Protein AF-A0A4Y2KMD0-F1 (afdb_monomer)

Radius of gyration: 25.46 Å; Cα contacts (8 Å, |Δi|>4): 20; chains: 1; bounding box: 56×46×66 Å

Foldseek 3Di:
DDPVVVVVVPQDPVNVVVVCVVVVDDDDPDDPPPPLVVVLVVVDDPDDQDQVNVVSVCVVVVDPQHPVCVVCVCVPPPDVPPQPPVNVVVVVVVVVVVVVVVVVVVVVVVDD

Sequence (112 aa):
MRMVDNTWRNVKETTIKNCLVRAGFFENKTSSETEEVDSIKHSIGEGEINPEQWASIQKVCHTNISFDDFLDVDNELQMCGTMTDKEIVANIQKFLMKKTKNWMNKNTKKLP

Secondary structure (DSSP, 8-state):
--HHHHHHHT--HHHHHHHHHHTT----S----TTHHHHHHHHS-SSPPPHHHHHHHHHHHT----HHHHHTTTTSS-------HHHHHHHHHHHHHHHHHHHHHHHHTT--

pLDDT: mean 79.17, std 14.32, range [46.69, 94.62]

Mean predicted aligned error: 18.16 Å

Solvent-accessible surface area (backbone atoms only — not comparable to full-atom values): 7123 Å² total; per-residue (Å²): 133,57,72,65,61,60,55,54,72,70,58,47,72,68,58,54,52,54,50,41,44,75,73,70,49,74,86,68,96,75,68,97,51,82,65,61,63,59,48,52,65,70,69,58,58,102,65,86,86,49,70,71,58,45,54,55,51,33,66,76,68,72,53,91,74,50,68,66,56,62,73,45,56,67,75,74,48,81,63,80,68,88,70,47,73,67,56,52,51,50,51,52,51,53,50,50,52,54,50,50,52,53,50,51,56,58,52,63,74,67,60,132

Organism: Araneus ventricosus (NCBI:txid182803)

Structure (mmCIF, N/CA/C/O backbone):
data_AF-A0A4Y2KMD0-F1
#
_entry.id   AF-A0A4Y2KMD0-F1
#
loop_
_atom_site.group_PDB
_atom_site.id
_atom_site.type_symbol
_atom_site.label_atom_id
_atom_site.label_alt_id
_atom_site.label_comp_id
_atom_site.label_asym_id
_atom_site.label_entity_id
_atom_site.label_seq_id
_atom_site.pdbx_PDB_ins_code
_atom_site.Cartn_x
_atom_site.Cartn_y
_atom_site.Cartn_z
_atom_site.occupancy
_atom_site.B_iso_or_equiv
_atom_site.auth_seq_id
_atom_site.auth_comp_id
_atom_site.auth_asym_id
_atom_site.auth_atom_id
_atom_site.pdbx_PDB_model_num
ATOM 1 N N . MET A 1 1 ? 7.773 32.705 12.634 1.00 69.19 1 MET A N 1
ATOM 2 C CA . MET A 1 1 ? 8.174 31.320 12.957 1.00 69.19 1 MET A CA 1
ATOM 3 C C . MET A 1 1 ? 6.933 30.590 13.445 1.00 69.19 1 MET A C 1
ATOM 5 O O . MET A 1 1 ? 6.361 31.018 14.442 1.00 69.19 1 MET A O 1
ATOM 9 N N . ARG A 1 2 ? 6.439 29.588 12.718 1.00 86.81 2 ARG A N 1
ATOM 10 C CA . ARG A 1 2 ? 5.282 28.792 13.155 1.00 86.81 2 ARG A CA 1
ATOM 11 C C . ARG A 1 2 ? 5.734 27.811 14.237 1.00 86.81 2 ARG A C 1
ATOM 13 O O . ARG A 1 2 ? 6.891 27.405 14.261 1.00 86.81 2 ARG A O 1
ATOM 20 N N . MET A 1 3 ? 4.823 27.410 15.122 1.00 84.75 3 MET A N 1
ATOM 21 C CA . MET A 1 3 ? 5.110 26.443 16.195 1.00 84.75 3 MET A CA 1
ATOM 22 C C . MET A 1 3 ? 5.743 25.152 15.648 1.00 84.75 3 MET A C 1
ATOM 24 O O . MET A 1 3 ? 6.691 24.635 16.232 1.00 84.75 3 MET A O 1
ATOM 28 N N . VAL A 1 4 ? 5.284 24.701 14.475 1.00 86.50 4 VAL A N 1
ATOM 29 C CA . VAL A 1 4 ? 5.830 23.530 13.778 1.00 86.50 4 VAL A CA 1
ATOM 30 C C . VAL A 1 4 ? 7.311 23.689 13.425 1.00 86.50 4 VAL A C 1
ATOM 32 O O . VAL A 1 4 ? 8.059 22.728 13.552 1.00 86.50 4 VAL A O 1
ATOM 35 N N . ASP A 1 5 ? 7.763 24.898 13.077 1.00 89.38 5 ASP A N 1
ATOM 36 C CA . ASP A 1 5 ? 9.159 25.152 12.710 1.00 89.38 5 ASP A CA 1
ATOM 37 C C . ASP A 1 5 ? 10.079 24.990 13.931 1.00 89.38 5 ASP A C 1
ATOM 39 O O . ASP A 1 5 ? 11.215 24.535 13.809 1.00 89.38 5 ASP A O 1
ATOM 43 N N . ASN A 1 6 ? 9.589 25.349 15.124 1.00 87.00 6 ASN A N 1
ATOM 44 C CA . ASN A 1 6 ? 10.337 25.201 16.371 1.00 87.00 6 ASN A CA 1
ATOM 45 C C . ASN A 1 6 ? 10.367 23.739 16.836 1.00 87.00 6 ASN A C 1
ATOM 47 O O . ASN A 1 6 ? 11.403 23.242 17.269 1.00 87.00 6 ASN A O 1
ATOM 51 N N . THR A 1 7 ? 9.246 23.028 16.697 1.00 85.94 7 THR A N 1
ATOM 52 C CA . THR A 1 7 ? 9.173 21.594 17.001 1.00 85.94 7 THR A CA 1
ATOM 53 C C . THR A 1 7 ? 10.049 20.778 16.051 1.00 85.94 7 THR A C 1
ATOM 55 O O . THR A 1 7 ? 10.767 19.892 16.507 1.00 85.94 7 THR A O 1
ATOM 58 N N . TRP A 1 8 ? 10.059 21.115 14.758 1.00 88.31 8 TRP A N 1
ATOM 59 C CA . TRP A 1 8 ? 10.860 20.426 13.743 1.00 88.31 8 TRP A CA 1
ATOM 60 C C . TRP A 1 8 ? 12.363 20.522 14.015 1.00 88.31 8 TRP A C 1
ATOM 62 O O . TRP A 1 8 ? 13.075 19.531 13.895 1.00 88.31 8 TRP A O 1
ATOM 72 N N . ARG A 1 9 ? 12.846 21.679 14.484 1.00 90.56 9 ARG A N 1
ATOM 73 C CA . ARG A 1 9 ? 14.261 21.870 14.855 1.00 90.56 9 ARG A CA 1
ATOM 74 C C . ARG A 1 9 ? 14.726 20.992 16.016 1.00 90.56 9 ARG A C 1
ATOM 76 O O . ARG A 1 9 ? 15.922 20.755 16.142 1.00 90.56 9 ARG A O 1
ATOM 83 N N . ASN A 1 10 ? 13.803 20.519 16.852 1.00 90.69 10 ASN A N 1
ATOM 84 C CA . ASN A 1 10 ? 14.114 19.641 17.980 1.00 90.69 10 ASN A CA 1
ATOM 85 C C . ASN A 1 10 ? 14.109 18.153 17.600 1.00 90.69 10 ASN A C 1
ATOM 87 O O . ASN A 1 10 ? 14.510 17.312 18.410 1.00 90.69 10 ASN A O 1
ATOM 91 N N . VAL A 1 11 ? 13.658 17.812 16.390 1.00 91.56 11 VAL A N 1
ATOM 92 C CA . VAL A 1 11 ? 13.694 16.439 15.890 1.00 91.56 11 VAL A CA 1
ATOM 93 C C . VAL A 1 11 ? 15.143 16.077 15.575 1.00 91.56 11 VAL A C 1
ATOM 95 O O . VAL A 1 11 ? 15.803 16.719 14.763 1.00 91.56 11 VAL A O 1
ATOM 98 N N . LYS A 1 12 ? 15.649 15.028 16.226 1.00 94.62 12 LYS A N 1
ATOM 99 C CA . LYS A 1 12 ? 16.994 14.502 15.968 1.00 94.62 12 LYS A CA 1
ATOM 100 C C . LYS A 1 12 ? 16.961 13.546 14.781 1.00 94.62 12 LYS A C 1
ATOM 102 O O . LYS A 1 12 ? 15.975 12.837 14.592 1.00 94.62 12 LYS A O 1
ATOM 107 N N . GLU A 1 13 ? 18.071 13.432 14.060 1.00 91.06 13 GLU A N 1
ATOM 108 C CA . GLU A 1 13 ? 18.243 12.450 12.977 1.00 91.06 13 GLU A CA 1
ATOM 109 C C . GLU A 1 13 ? 17.856 11.028 13.421 1.00 91.06 13 GLU A C 1
ATOM 111 O O . GLU A 1 13 ? 17.139 10.320 12.722 1.00 91.06 13 GLU A O 1
ATOM 116 N N . THR A 1 14 ? 18.222 10.642 14.646 1.00 92.38 14 THR A N 1
ATOM 117 C CA . THR A 1 14 ? 17.845 9.351 15.244 1.00 92.38 14 THR A CA 1
ATOM 118 C C . THR A 1 14 ? 16.336 9.172 15.398 1.00 92.38 14 THR A C 1
ATOM 120 O O . THR A 1 14 ? 15.828 8.065 15.263 1.00 92.38 14 THR A O 1
ATOM 123 N N . THR A 1 15 ? 15.597 10.253 15.657 1.00 92.75 15 THR A N 1
ATOM 124 C CA . THR A 1 15 ? 14.130 10.225 15.754 1.00 92.75 15 THR A CA 1
ATOM 125 C C . THR A 1 15 ? 13.509 9.951 14.388 1.00 92.75 15 THR A C 1
ATOM 127 O O . THR A 1 15 ? 12.577 9.155 14.289 1.00 92.75 15 THR A O 1
ATOM 130 N N . ILE A 1 16 ? 14.067 10.551 13.333 1.00 90.88 16 ILE A N 1
ATOM 131 C CA . ILE A 1 16 ? 13.648 10.327 11.944 1.00 90.88 16 ILE A CA 1
ATOM 132 C C . ILE A 1 16 ? 13.965 8.886 11.530 1.00 90.88 16 ILE A C 1
ATOM 134 O O . ILE A 1 16 ? 13.071 8.169 11.086 1.00 90.88 16 ILE A O 1
ATOM 138 N N . LYS A 1 17 ? 15.201 8.428 11.767 1.00 90.31 17 LYS A N 1
ATOM 139 C CA . LYS A 1 17 ? 15.638 7.051 11.485 1.00 90.31 17 LYS A CA 1
ATOM 140 C C . LYS A 1 17 ? 14.752 6.013 12.175 1.00 90.31 17 LYS A C 1
ATOM 142 O O . LYS A 1 17 ? 14.249 5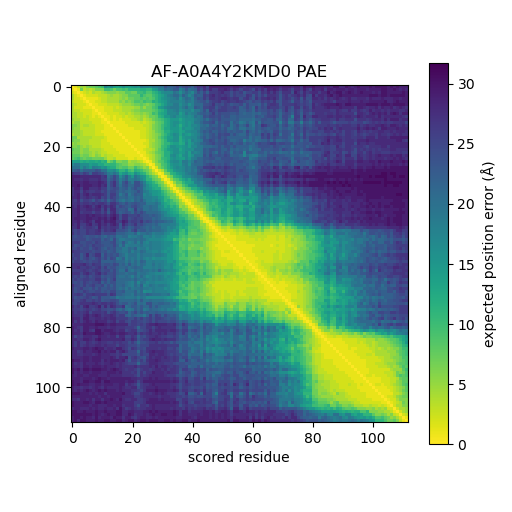.104 11.526 1.00 90.31 17 LYS A O 1
ATOM 147 N N . ASN A 1 18 ? 14.476 6.188 13.467 1.00 90.38 18 ASN A N 1
ATOM 148 C CA . ASN A 1 18 ? 13.603 5.279 14.214 1.00 90.38 18 ASN A CA 1
ATOM 149 C C . ASN A 1 18 ? 12.166 5.260 13.674 1.00 90.38 18 ASN A C 1
ATOM 151 O O . ASN A 1 18 ? 11.508 4.221 13.725 1.00 90.38 18 ASN A O 1
ATOM 155 N N . CYS A 1 19 ? 11.668 6.395 13.175 1.00 90.88 19 CYS A N 1
ATOM 156 C CA . CYS A 1 19 ? 10.354 6.472 12.543 1.00 90.88 19 CYS A CA 1
ATOM 157 C C . CYS A 1 19 ? 10.313 5.641 11.253 1.00 90.88 19 CYS A C 1
ATOM 159 O O . CYS A 1 19 ? 9.422 4.809 11.096 1.00 90.88 19 CYS A O 1
ATOM 161 N N . LEU A 1 20 ? 11.317 5.804 10.385 1.00 89.38 20 LEU A N 1
ATOM 162 C CA . LEU A 1 20 ? 11.445 5.052 9.134 1.00 89.38 20 LEU A CA 1
ATOM 163 C C . LEU A 1 20 ? 11.554 3.542 9.388 1.00 89.38 20 LEU A C 1
ATOM 165 O O . LEU A 1 20 ? 10.808 2.768 8.792 1.00 89.38 20 LEU A O 1
ATOM 169 N N . VAL A 1 21 ? 12.373 3.129 10.358 1.00 90.06 21 VAL A N 1
ATOM 170 C CA . VAL A 1 21 ? 12.500 1.714 10.747 1.00 90.06 21 VAL A CA 1
ATOM 171 C C . VAL A 1 21 ? 11.181 1.146 11.268 1.00 90.06 21 VAL A C 1
ATOM 173 O O . VAL A 1 21 ? 10.784 0.049 10.881 1.00 90.06 21 VAL A O 1
ATOM 176 N N . ARG A 1 22 ? 10.447 1.891 12.108 1.00 86.94 22 ARG A N 1
ATOM 177 C CA . ARG A 1 22 ? 9.117 1.459 12.580 1.00 86.94 22 ARG A CA 1
ATOM 178 C C . ARG A 1 22 ? 8.077 1.385 11.464 1.00 86.94 22 ARG A C 1
ATOM 180 O O . ARG A 1 22 ? 7.130 0.618 11.601 1.00 86.94 22 ARG A O 1
ATOM 187 N N . ALA A 1 23 ? 8.245 2.166 10.402 1.00 87.38 23 ALA A N 1
ATOM 188 C CA . ALA A 1 23 ? 7.412 2.116 9.206 1.00 87.38 23 ALA A CA 1
ATOM 189 C C . ALA A 1 23 ? 7.835 1.008 8.218 1.00 87.38 23 ALA A C 1
ATOM 191 O O . ALA A 1 23 ? 7.196 0.858 7.183 1.00 87.38 23 ALA A O 1
ATOM 192 N N . GLY A 1 24 ? 8.867 0.216 8.540 1.00 83.44 24 GLY A N 1
ATOM 193 C CA . GLY A 1 24 ? 9.321 -0.915 7.725 1.00 83.44 24 GLY A CA 1
ATOM 194 C C . GLY A 1 24 ? 10.446 -0.589 6.741 1.00 83.44 24 GLY A C 1
ATOM 195 O O . GLY A 1 24 ? 10.833 -1.460 5.967 1.00 83.44 24 GLY A O 1
ATOM 196 N N . PHE A 1 25 ? 11.001 0.626 6.774 1.00 83.12 25 PHE A N 1
ATOM 197 C CA . PHE A 1 25 ? 12.161 0.989 5.963 1.00 83.12 25 PHE A CA 1
ATOM 198 C C . PHE A 1 25 ? 13.449 0.582 6.681 1.00 83.12 25 PHE A C 1
ATOM 200 O O . PHE A 1 25 ? 13.754 1.080 7.765 1.00 83.12 25 PHE A O 1
ATOM 207 N N . PHE A 1 26 ? 14.227 -0.305 6.068 1.00 80.62 26 PHE A N 1
ATOM 208 C CA . PHE A 1 26 ? 15.538 -0.705 6.572 1.00 80.62 26 PHE A CA 1
ATOM 209 C C . PHE A 1 26 ? 16.638 -0.019 5.764 1.00 80.62 26 PHE A C 1
ATOM 211 O O . PHE A 1 26 ? 16.534 0.114 4.549 1.00 80.62 26 PHE A O 1
ATOM 218 N N . GLU A 1 27 ? 17.698 0.411 6.447 1.00 67.12 27 GLU A N 1
ATOM 219 C CA . GLU A 1 27 ? 18.907 0.923 5.803 1.00 67.12 27 GLU A CA 1
ATOM 220 C C . GLU A 1 27 ? 19.574 -0.252 5.069 1.00 67.12 27 GLU A C 1
ATOM 222 O O . GLU A 1 27 ? 20.048 -1.207 5.697 1.00 67.12 27 GLU A O 1
ATOM 227 N N . ASN A 1 28 ? 19.549 -0.239 3.735 1.00 65.00 28 ASN A N 1
ATOM 228 C CA . ASN A 1 28 ? 20.281 -1.215 2.942 1.00 65.00 28 ASN A CA 1
ATOM 229 C C . ASN A 1 28 ? 21.781 -0.966 3.161 1.00 65.00 28 ASN A C 1
ATOM 231 O O . ASN A 1 28 ? 22.304 0.110 2.898 1.00 65.00 28 ASN A O 1
ATOM 235 N N . LYS A 1 29 ? 22.522 -1.972 3.640 1.00 60.41 29 LYS A N 1
ATOM 236 C CA . LYS A 1 29 ? 23.984 -1.873 3.846 1.00 60.41 29 LYS A CA 1
ATOM 237 C C . LYS A 1 29 ? 24.784 -1.865 2.534 1.00 60.41 29 LYS A C 1
ATOM 239 O O . LYS A 1 29 ? 25.973 -2.178 2.522 1.00 60.41 29 LYS A O 1
ATOM 244 N N . THR A 1 30 ? 24.136 -1.547 1.424 1.00 50.88 30 THR A N 1
ATOM 245 C CA . THR A 1 30 ? 24.700 -1.583 0.082 1.00 50.88 30 THR A CA 1
ATOM 246 C C . THR A 1 30 ? 24.057 -0.448 -0.696 1.00 50.88 30 THR A C 1
ATOM 248 O O . THR A 1 30 ? 23.039 -0.627 -1.345 1.00 50.88 30 THR A O 1
ATOM 251 N N . SER A 1 31 ? 24.598 0.754 -0.538 1.00 46.69 31 SER A N 1
ATOM 252 C CA . SER A 1 31 ? 24.323 1.858 -1.448 1.00 46.69 31 SER A CA 1
ATOM 253 C C . SER A 1 31 ? 25.479 2.846 -1.352 1.00 46.69 31 SER A C 1
ATOM 255 O O . SER A 1 31 ? 25.476 3.799 -0.578 1.00 46.69 31 SER A O 1
ATOM 257 N N . SER A 1 32 ? 26.507 2.589 -2.154 1.00 48.81 32 SER A N 1
ATOM 258 C CA . SER A 1 32 ? 27.215 3.671 -2.833 1.00 48.81 32 SER A CA 1
ATOM 259 C C . SER A 1 32 ? 26.451 4.016 -4.123 1.00 48.81 32 SER A C 1
ATOM 261 O O . SER A 1 32 ? 27.047 4.088 -5.191 1.00 48.81 32 SER A O 1
ATOM 263 N N . GLU A 1 33 ? 25.125 4.148 -4.049 1.00 48.47 33 GLU A N 1
ATOM 264 C CA . GLU A 1 33 ? 24.239 4.428 -5.186 1.00 48.47 33 GLU A CA 1
ATOM 265 C C . GLU A 1 33 ? 23.521 5.753 -4.941 1.00 48.47 33 GLU A C 1
ATOM 267 O O . GLU A 1 33 ? 22.302 5.837 -4.835 1.00 48.47 33 GLU A O 1
ATOM 272 N N . THR A 1 34 ? 24.289 6.831 -4.846 1.00 47.47 34 THR A N 1
ATOM 273 C CA . THR A 1 34 ? 23.738 8.171 -5.078 1.00 47.47 34 THR A CA 1
ATOM 274 C C . THR A 1 34 ? 23.531 8.460 -6.570 1.00 47.47 34 THR A C 1
ATOM 276 O O . THR A 1 34 ? 22.907 9.458 -6.893 1.00 47.47 34 THR A O 1
ATOM 279 N N . GLU A 1 35 ? 23.997 7.596 -7.484 1.00 49.31 35 GLU A N 1
ATOM 280 C CA . GLU A 1 35 ? 23.862 7.805 -8.938 1.00 49.31 35 GLU A CA 1
ATOM 281 C C . GLU A 1 35 ? 22.707 7.005 -9.584 1.00 49.31 35 GLU A C 1
ATOM 283 O O . GLU A 1 35 ? 22.095 7.474 -10.545 1.00 49.31 35 GLU A O 1
ATOM 288 N N . GLU A 1 36 ? 22.330 5.836 -9.050 1.00 50.81 36 GLU A N 1
ATOM 289 C CA . GLU A 1 36 ? 21.305 4.988 -9.692 1.00 50.81 36 GLU A CA 1
ATOM 290 C C . GLU A 1 36 ? 19.862 5.365 -9.306 1.00 50.81 36 GLU A C 1
ATOM 292 O O . GLU A 1 36 ? 18.961 5.319 -10.146 1.00 50.81 36 GLU A O 1
ATOM 297 N N . VAL A 1 37 ? 19.629 5.841 -8.076 1.00 48.88 37 VAL A N 1
ATOM 298 C CA . VAL A 1 37 ? 18.284 6.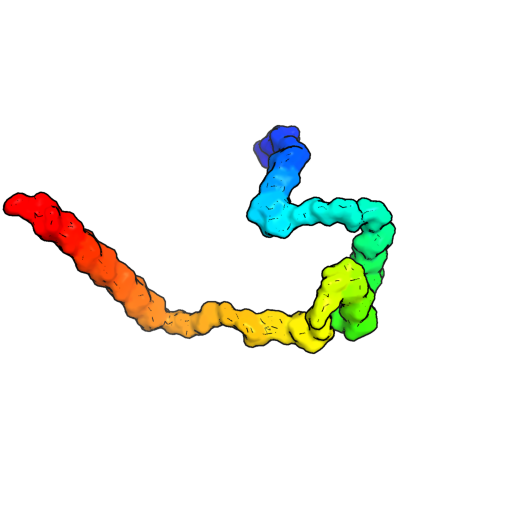243 -7.612 1.00 48.88 37 VAL A CA 1
ATOM 299 C C . VAL A 1 37 ? 17.808 7.540 -8.285 1.00 48.88 37 VAL A C 1
ATOM 301 O O . VAL A 1 37 ? 16.635 7.655 -8.650 1.00 48.88 37 VAL A O 1
ATOM 304 N N . ASP A 1 38 ? 18.710 8.498 -8.516 1.00 50.50 38 ASP A N 1
ATOM 305 C CA . ASP A 1 38 ? 18.391 9.736 -9.246 1.00 50.50 38 ASP A CA 1
ATOM 306 C C . ASP A 1 38 ? 18.162 9.483 -10.749 1.00 50.50 38 ASP A C 1
ATOM 308 O O . ASP A 1 38 ? 17.382 10.194 -11.388 1.00 50.50 38 ASP A O 1
ATOM 312 N N . SER A 1 39 ? 18.749 8.420 -11.311 1.00 54.53 39 SER A N 1
ATOM 313 C CA . SER A 1 39 ? 18.555 8.038 -12.717 1.00 54.53 39 SER A CA 1
ATOM 314 C C . SER A 1 39 ? 17.132 7.538 -13.005 1.00 54.53 39 SER A C 1
ATOM 316 O O . SER A 1 39 ? 16.557 7.879 -14.041 1.00 54.53 39 SER A O 1
ATOM 318 N N . ILE A 1 40 ? 16.509 6.803 -12.074 1.00 56.69 40 ILE A N 1
ATOM 319 C CA . ILE A 1 40 ? 15.106 6.362 -12.210 1.00 56.69 40 ILE A CA 1
ATOM 320 C C . ILE A 1 40 ? 14.163 7.570 -12.244 1.00 56.69 40 ILE A C 1
ATOM 322 O O . ILE A 1 40 ? 13.239 7.628 -13.057 1.00 56.69 40 ILE A O 1
ATOM 326 N N . LYS A 1 41 ? 14.434 8.568 -11.400 1.00 56.16 41 LYS A N 1
ATOM 327 C CA . LYS A 1 41 ? 13.613 9.775 -11.265 1.00 56.16 41 LYS A CA 1
ATOM 328 C C . LYS A 1 41 ? 13.592 10.635 -12.534 1.00 56.16 41 LYS A C 1
ATOM 330 O O . LYS A 1 41 ? 12.618 11.338 -12.772 1.00 56.16 41 LYS A O 1
ATOM 335 N N . HIS A 1 42 ? 14.652 10.569 -13.342 1.00 54.00 42 HIS A N 1
ATOM 336 C CA . HIS A 1 42 ? 14.742 11.253 -14.633 1.00 54.00 42 HIS A CA 1
ATOM 337 C C . HIS A 1 42 ? 14.227 10.421 -15.818 1.00 54.00 42 HIS A C 1
ATOM 339 O O . HIS A 1 42 ? 13.894 10.996 -16.852 1.00 54.00 42 HIS A O 1
ATOM 345 N N . SER A 1 43 ? 14.156 9.092 -15.689 1.00 54.91 43 SER A N 1
ATOM 346 C CA . SER A 1 43 ? 13.716 8.189 -16.766 1.00 54.91 43 SER A CA 1
ATOM 347 C C . SER A 1 43 ? 12.203 7.928 -16.758 1.00 54.91 43 SER A C 1
ATOM 349 O O . SER A 1 43 ? 11.605 7.672 -17.806 1.00 54.91 43 SER A O 1
ATOM 351 N N . ILE A 1 44 ? 11.562 8.047 -15.593 1.00 59.81 44 ILE A N 1
ATOM 352 C CA . ILE A 1 44 ? 10.105 8.011 -15.446 1.00 59.81 44 ILE A CA 1
ATOM 353 C C . ILE A 1 44 ? 9.594 9.447 -15.606 1.00 59.81 44 ILE A C 1
ATOM 355 O O . ILE A 1 44 ? 9.519 10.207 -14.643 1.00 59.81 44 ILE A O 1
ATOM 359 N N . GLY A 1 45 ? 9.313 9.860 -16.843 1.00 55.03 45 GLY A N 1
ATOM 360 C CA . GLY A 1 45 ? 8.608 11.120 -17.096 1.00 55.03 45 GLY A CA 1
ATOM 361 C C . GLY A 1 45 ? 7.229 11.144 -16.419 1.00 55.03 45 GLY A C 1
ATOM 362 O O . GLY A 1 45 ? 6.723 10.111 -15.989 1.00 55.03 45 GLY A O 1
ATOM 363 N N . GLU A 1 46 ? 6.597 12.318 -16.336 1.00 56.53 46 GLU A N 1
ATOM 364 C CA . GLU A 1 46 ? 5.191 12.427 -15.921 1.00 56.53 46 GLU A CA 1
ATOM 365 C C . GLU A 1 46 ? 4.299 11.709 -16.956 1.00 56.53 46 GLU A C 1
ATOM 367 O O . GLU A 1 46 ? 3.930 12.282 -17.980 1.00 56.53 46 GLU A O 1
ATOM 372 N N . GLY A 1 47 ? 4.010 10.424 -16.737 1.00 64.69 47 GLY A N 1
ATOM 373 C CA . GLY A 1 47 ? 3.248 9.580 -17.658 1.00 64.69 47 GLY A CA 1
ATOM 374 C C . GLY A 1 47 ? 3.130 8.130 -17.179 1.00 64.69 47 GLY A C 1
ATOM 375 O O . GLY A 1 47 ? 3.731 7.744 -16.177 1.00 64.69 47 GLY A O 1
ATOM 376 N N . GLU A 1 48 ? 2.329 7.334 -17.889 1.00 73.25 48 GLU A N 1
ATOM 377 C CA . GLU A 1 48 ? 2.188 5.895 -17.638 1.00 73.25 48 GLU A CA 1
ATOM 378 C C . GLU A 1 48 ? 3.526 5.169 -17.855 1.00 73.25 48 GLU A C 1
ATOM 380 O O . GLU A 1 48 ? 4.245 5.439 -18.820 1.00 73.25 48 GLU A O 1
ATOM 385 N N . ILE A 1 49 ? 3.859 4.243 -16.951 1.00 82.62 49 ILE A N 1
ATOM 386 C CA . ILE A 1 49 ? 5.077 3.430 -17.038 1.00 82.62 49 ILE A CA 1
ATOM 387 C C . ILE A 1 49 ? 4.887 2.393 -18.143 1.00 82.62 49 ILE A C 1
ATOM 389 O O . ILE A 1 49 ? 3.947 1.603 -18.098 1.00 82.62 49 ILE A O 1
ATOM 393 N N . ASN A 1 50 ? 5.793 2.371 -19.117 1.00 86.81 50 ASN A N 1
ATOM 394 C CA . ASN A 1 50 ? 5.803 1.354 -20.167 1.00 86.81 50 ASN A CA 1
ATOM 395 C C . ASN A 1 50 ? 6.649 0.113 -19.769 1.00 86.81 50 ASN A C 1
ATOM 397 O O . ASN A 1 50 ? 7.425 0.174 -18.808 1.00 86.81 50 ASN A O 1
ATOM 401 N N . PRO A 1 51 ? 6.564 -1.010 -20.512 1.00 88.25 51 PRO A N 1
ATOM 402 C CA . PRO A 1 51 ? 7.302 -2.235 -20.180 1.00 88.25 51 PRO A CA 1
ATOM 403 C C . PRO A 1 51 ? 8.834 -2.082 -20.121 1.00 88.25 51 PRO A C 1
ATOM 405 O O . PRO A 1 51 ? 9.493 -2.735 -19.312 1.00 88.25 51 PRO A O 1
ATOM 408 N N . GLU A 1 52 ? 9.427 -1.218 -20.951 1.00 87.00 52 GLU A N 1
ATOM 409 C CA . GLU A 1 52 ? 10.883 -0.998 -20.981 1.00 87.00 52 GLU A CA 1
ATOM 410 C C . GLU A 1 52 ? 11.361 -0.232 -19.737 1.00 87.00 52 GLU A C 1
ATOM 412 O O . GLU A 1 52 ? 12.389 -0.562 -19.133 1.00 87.00 52 GLU A O 1
ATOM 417 N N . GLN A 1 53 ? 10.577 0.760 -19.307 1.00 86.56 53 GLN A N 1
ATOM 418 C CA . GLN A 1 53 ? 10.800 1.480 -18.055 1.00 86.56 53 GLN A CA 1
ATOM 419 C C . GLN A 1 53 ? 10.632 0.543 -16.855 1.00 86.56 53 GLN A C 1
ATOM 421 O O . GLN A 1 53 ? 11.463 0.566 -15.944 1.00 86.56 53 GLN A O 1
ATOM 426 N N . TRP A 1 54 ? 9.627 -0.339 -16.878 1.00 89.25 54 TRP A N 1
ATOM 427 C CA . TRP A 1 54 ? 9.443 -1.342 -15.829 1.00 89.25 54 TRP A CA 1
ATOM 428 C C . TRP A 1 54 ? 10.638 -2.287 -15.698 1.00 89.25 54 TRP A C 1
ATOM 430 O O . TRP A 1 54 ? 11.098 -2.527 -14.585 1.00 89.25 54 TRP A O 1
ATOM 440 N N . ALA A 1 55 ? 11.216 -2.760 -16.807 1.00 86.75 55 ALA A N 1
ATOM 441 C CA . ALA A 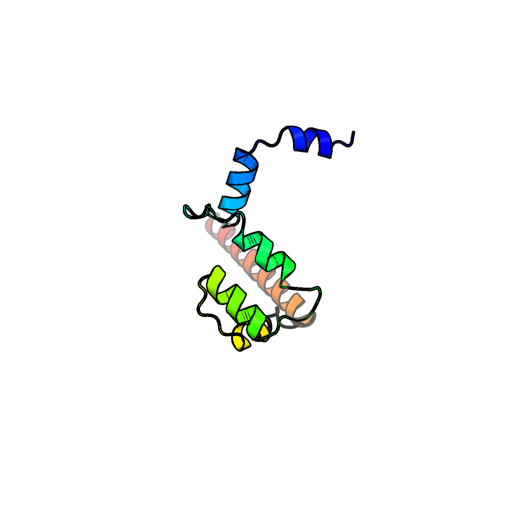1 55 ? 12.401 -3.622 -16.765 1.00 86.75 55 ALA A CA 1
ATOM 442 C C . ALA A 1 55 ? 13.598 -2.951 -16.059 1.00 86.75 55 ALA A C 1
ATOM 444 O O . ALA A 1 55 ? 14.359 -3.608 -15.342 1.00 86.75 55 ALA A O 1
ATOM 445 N N . SER A 1 56 ? 13.740 -1.632 -16.216 1.00 86.25 56 SER A N 1
ATOM 446 C CA . SER A 1 56 ? 14.772 -0.846 -15.528 1.00 86.25 56 SER A CA 1
ATOM 447 C C . SER A 1 56 ? 14.513 -0.772 -14.020 1.00 86.25 56 SER A C 1
ATOM 449 O O . SER A 1 56 ? 15.425 -1.003 -13.225 1.00 86.25 56 SER A O 1
ATOM 451 N N . ILE A 1 57 ? 13.260 -0.535 -13.620 1.00 84.88 57 ILE A N 1
ATOM 452 C CA . ILE A 1 57 ? 12.831 -0.531 -12.212 1.00 84.88 57 ILE A CA 1
ATOM 453 C C . ILE A 1 57 ? 13.031 -1.915 -11.591 1.00 84.88 57 ILE A C 1
ATOM 455 O O . ILE A 1 57 ? 13.583 -2.034 -10.501 1.00 84.88 57 ILE A O 1
ATOM 459 N N . GLN A 1 58 ? 12.645 -2.973 -12.302 1.00 86.38 58 GLN A N 1
ATOM 460 C CA . GLN A 1 58 ? 12.753 -4.347 -11.831 1.00 86.38 58 GLN A CA 1
ATOM 461 C C . GLN A 1 58 ? 14.205 -4.733 -11.527 1.00 86.38 58 GLN A C 1
ATOM 463 O O . GLN A 1 58 ? 14.478 -5.388 -10.517 1.00 86.38 58 GLN A O 1
ATOM 468 N N . LYS A 1 59 ? 15.138 -4.284 -12.376 1.00 84.56 59 LYS A N 1
ATOM 469 C CA . LYS A 1 59 ? 16.575 -4.509 -12.205 1.00 84.56 59 LYS A CA 1
ATOM 470 C C . LYS A 1 59 ? 17.121 -3.835 -10.944 1.00 84.56 59 LYS A C 1
ATOM 472 O O . LYS A 1 59 ? 17.888 -4.471 -10.228 1.00 84.56 59 LYS A O 1
ATOM 477 N N . VAL A 1 60 ? 16.716 -2.593 -10.672 1.00 84.94 60 VAL A N 1
ATOM 478 C CA . VAL A 1 60 ? 17.185 -1.823 -9.503 1.00 84.94 60 VAL A CA 1
ATOM 479 C C . VAL A 1 60 ? 16.511 -2.293 -8.214 1.00 84.94 60 VAL A C 1
ATOM 481 O O . VAL A 1 60 ? 17.149 -2.437 -7.176 1.00 84.94 60 VAL A O 1
ATOM 484 N N . CYS A 1 61 ? 15.213 -2.582 -8.264 1.00 81.12 61 CYS A N 1
ATOM 485 C CA . CYS A 1 61 ? 14.449 -3.019 -7.098 1.00 81.12 61 CYS A CA 1
ATOM 486 C C . CYS A 1 61 ? 14.598 -4.519 -6.793 1.00 81.12 61 CYS A C 1
ATOM 488 O O . CYS A 1 61 ? 14.034 -4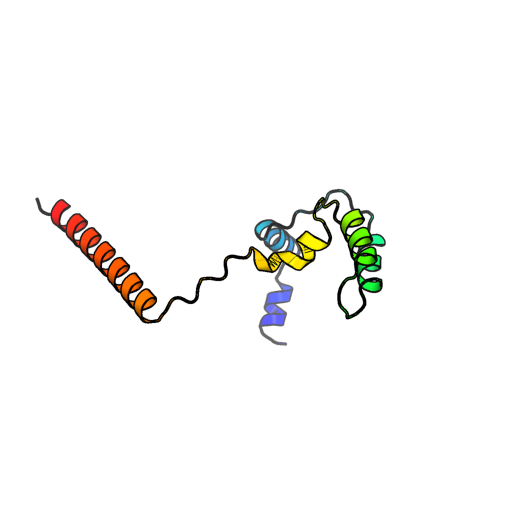.983 -5.804 1.00 81.12 61 CYS A O 1
ATOM 490 N N . HIS A 1 62 ? 15.322 -5.278 -7.627 1.00 84.31 62 HIS A N 1
ATOM 491 C CA . HIS A 1 62 ? 15.515 -6.728 -7.503 1.00 84.31 62 HIS A CA 1
ATOM 492 C C . HIS A 1 62 ? 14.208 -7.503 -7.259 1.00 84.31 62 HIS A C 1
ATOM 494 O O . HIS A 1 62 ? 14.150 -8.411 -6.426 1.00 84.31 62 HIS A O 1
ATOM 500 N N . THR A 1 63 ? 13.145 -7.131 -7.974 1.00 82.25 63 THR A N 1
ATOM 501 C CA . THR A 1 63 ? 11.825 -7.760 -7.839 1.00 82.25 63 THR A CA 1
ATOM 502 C C . THR A 1 63 ? 11.573 -8.793 -8.938 1.00 82.25 63 THR A C 1
ATOM 504 O O . THR A 1 63 ? 12.094 -8.692 -10.047 1.00 82.25 63 THR A O 1
ATOM 507 N N . ASN A 1 64 ? 10.761 -9.803 -8.626 1.00 87.88 64 ASN A N 1
ATOM 508 C CA . ASN A 1 64 ? 10.319 -10.830 -9.576 1.00 87.88 64 ASN A CA 1
ATOM 509 C C . ASN A 1 64 ? 8.890 -10.573 -10.094 1.00 87.88 64 ASN A C 1
ATOM 511 O O . ASN A 1 64 ? 8.306 -11.454 -10.715 1.00 87.88 64 ASN A O 1
ATOM 515 N N . ILE A 1 65 ? 8.328 -9.397 -9.802 1.00 88.88 65 ILE A N 1
ATOM 516 C CA . ILE A 1 65 ? 6.987 -8.972 -10.226 1.00 88.88 65 ILE A CA 1
ATOM 517 C C . ILE A 1 65 ? 7.022 -8.636 -11.721 1.00 88.88 65 ILE A C 1
ATOM 519 O O . ILE A 1 65 ? 7.878 -7.859 -12.160 1.00 88.88 65 ILE A O 1
ATOM 523 N N . SER A 1 66 ? 6.115 -9.226 -12.501 1.00 91.25 66 SER A N 1
ATOM 524 C CA . SER A 1 66 ? 6.003 -8.923 -13.929 1.00 91.25 66 SER A CA 1
ATOM 525 C C . SER A 1 66 ? 5.359 -7.551 -14.164 1.00 91.25 66 SER A C 1
ATOM 527 O O . SER A 1 66 ? 4.787 -6.951 -13.257 1.00 91.25 66 SER A O 1
ATOM 529 N N . PHE A 1 67 ? 5.461 -7.026 -15.387 1.00 90.38 67 PHE A N 1
ATOM 530 C CA . PHE A 1 67 ? 4.799 -5.764 -15.726 1.00 90.38 67 PHE A CA 1
ATOM 531 C C . PHE A 1 67 ? 3.270 -5.871 -15.620 1.00 90.38 67 PHE A C 1
ATOM 533 O O . PHE A 1 67 ? 2.631 -4.947 -15.128 1.00 90.38 67 PHE A O 1
ATOM 540 N N . ASP A 1 68 ? 2.696 -7.010 -16.015 1.00 90.44 68 ASP A N 1
ATOM 541 C CA . ASP A 1 68 ? 1.255 -7.254 -15.910 1.00 90.44 68 ASP A CA 1
ATOM 542 C C . ASP A 1 68 ? 0.808 -7.293 -14.438 1.00 90.44 68 ASP A C 1
ATOM 544 O O . ASP A 1 68 ? -0.149 -6.618 -14.072 1.00 90.44 68 ASP A O 1
ATOM 548 N N . ASP A 1 69 ? 1.571 -7.962 -13.561 1.00 89.00 69 ASP A N 1
ATOM 549 C CA . ASP A 1 69 ? 1.300 -7.972 -12.112 1.00 89.00 69 ASP A CA 1
ATOM 550 C C . ASP A 1 69 ? 1.362 -6.562 -11.496 1.00 89.00 69 ASP A C 1
ATOM 552 O O . ASP A 1 69 ? 0.654 -6.258 -10.536 1.00 89.00 69 ASP A O 1
ATOM 556 N N . PHE A 1 70 ? 2.231 -5.692 -12.025 1.00 87.19 70 PHE A N 1
ATOM 557 C CA . PHE A 1 70 ? 2.321 -4.298 -11.595 1.00 87.19 70 PHE A CA 1
ATOM 558 C C . PHE A 1 70 ? 1.085 -3.489 -12.001 1.00 87.19 70 PHE A C 1
ATOM 560 O O . PHE A 1 70 ? 0.594 -2.698 -11.195 1.00 87.19 70 PHE A O 1
ATOM 567 N N . LEU A 1 71 ? 0.573 -3.691 -13.218 1.00 87.50 71 LEU A N 1
ATOM 568 C CA . LEU A 1 71 ? -0.654 -3.038 -13.680 1.00 87.50 71 LEU A CA 1
ATOM 569 C C . LEU A 1 71 ? -1.892 -3.543 -12.928 1.00 87.50 71 LEU A C 1
ATOM 571 O O . LEU A 1 71 ? -2.783 -2.756 -12.612 1.00 87.50 71 LEU A O 1
ATOM 575 N N . ASP A 1 72 ? -1.921 -4.833 -12.598 1.00 88.75 72 ASP A N 1
ATOM 576 C CA . ASP A 1 72 ? -3.057 -5.494 -11.953 1.00 88.75 72 ASP A CA 1
ATOM 577 C C . ASP A 1 72 ? -3.006 -5.459 -10.415 1.00 88.75 72 ASP A C 1
ATOM 579 O O . ASP A 1 72 ? -3.859 -6.058 -9.754 1.00 88.75 72 ASP A O 1
ATOM 583 N N . VAL A 1 73 ? -2.060 -4.723 -9.820 1.00 83.38 73 VAL A N 1
ATOM 584 C CA . VAL A 1 73 ? -1.867 -4.661 -8.358 1.00 83.38 73 VAL A CA 1
ATOM 585 C C . VAL A 1 73 ? -3.144 -4.276 -7.598 1.00 83.38 73 VAL A C 1
ATOM 587 O O . VAL A 1 73 ? -3.400 -4.775 -6.500 1.00 83.38 73 VAL A O 1
ATOM 590 N N . ASP A 1 74 ? -3.974 -3.425 -8.203 1.00 82.56 74 ASP A N 1
ATOM 591 C CA . ASP A 1 74 ? -5.218 -2.941 -7.609 1.00 82.56 74 ASP A CA 1
ATOM 592 C C . ASP A 1 74 ? -6.414 -3.882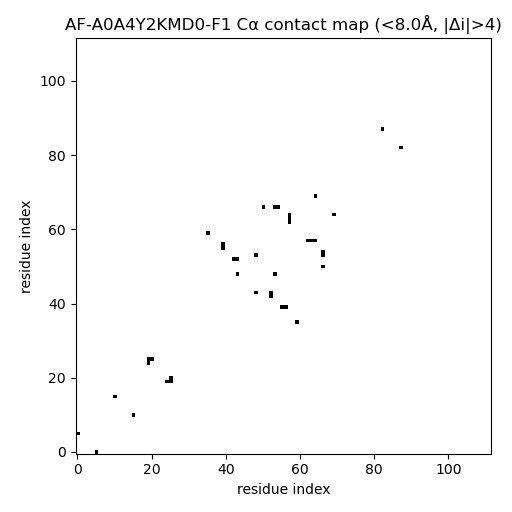 -7.854 1.00 82.56 74 ASP A C 1
ATOM 594 O O . ASP A 1 74 ? -7.418 -3.789 -7.144 1.00 82.56 74 ASP A O 1
ATOM 598 N N . ASN A 1 75 ? -6.320 -4.822 -8.803 1.00 81.25 75 ASN A N 1
ATOM 599 C CA . ASN A 1 75 ? -7.416 -5.739 -9.146 1.00 81.25 75 ASN A CA 1
ATOM 600 C C . ASN A 1 75 ? -7.641 -6.812 -8.074 1.00 81.25 75 ASN A C 1
ATOM 602 O O . ASN A 1 75 ? -8.776 -7.233 -7.838 1.00 81.25 75 ASN A O 1
ATOM 606 N N . GLU A 1 76 ? -6.572 -7.243 -7.404 1.00 72.69 76 GLU A N 1
ATOM 607 C CA . GLU A 1 76 ? -6.650 -8.182 -6.279 1.00 72.69 76 GLU A CA 1
ATOM 608 C C . GLU A 1 76 ? -6.797 -7.485 -4.925 1.00 72.69 76 GLU A C 1
ATOM 610 O O . GLU A 1 76 ? -7.006 -8.144 -3.897 1.00 72.69 76 GLU A O 1
ATOM 615 N N . LEU A 1 77 ? -6.711 -6.151 -4.896 1.00 74.69 77 LEU A N 1
ATOM 616 C CA . LEU A 1 77 ? -6.938 -5.411 -3.672 1.00 74.69 77 LEU A CA 1
ATOM 617 C C . LEU A 1 77 ? -8.389 -5.652 -3.261 1.00 74.69 77 LEU A C 1
ATOM 619 O O . LEU A 1 77 ? -9.330 -5.242 -3.942 1.00 74.69 77 LEU A O 1
ATOM 623 N N . GLN A 1 78 ? -8.586 -6.320 -2.120 1.00 64.25 78 GLN A N 1
ATOM 624 C CA . GLN A 1 78 ? -9.895 -6.351 -1.486 1.00 64.25 78 GLN A CA 1
ATOM 625 C C . GLN A 1 78 ? -10.249 -4.922 -1.089 1.00 64.25 78 GLN A C 1
ATOM 627 O O . GLN A 1 78 ? -9.980 -4.468 0.025 1.00 64.25 78 GLN A O 1
ATOM 632 N N . MET A 1 79 ? -10.882 -4.206 -2.010 1.00 67.50 79 MET A N 1
ATOM 633 C CA . MET A 1 79 ? -11.694 -3.066 -1.659 1.00 67.50 79 MET A CA 1
ATOM 634 C C . MET A 1 79 ? -12.680 -3.578 -0.618 1.00 67.50 79 MET A C 1
ATOM 636 O O . MET A 1 79 ? -13.304 -4.623 -0.821 1.00 67.50 79 MET A O 1
ATOM 640 N N . CYS A 1 80 ? -12.805 -2.878 0.514 1.00 67.06 80 CYS A N 1
ATOM 641 C CA . CYS A 1 80 ? -13.938 -3.093 1.401 1.00 67.06 80 CYS A CA 1
ATOM 642 C C . CYS A 1 80 ? -15.173 -3.105 0.500 1.00 67.06 80 CYS A C 1
ATOM 644 O O . CYS A 1 80 ? -15.493 -2.072 -0.093 1.00 67.06 80 CYS A O 1
ATOM 646 N N . GLY A 1 81 ? -15.795 -4.279 0.329 1.00 67.31 81 GLY A N 1
ATOM 647 C CA . GLY A 1 81 ? -16.991 -4.404 -0.492 1.00 67.31 81 GLY A CA 1
ATOM 648 C C . GLY A 1 81 ? -17.971 -3.318 -0.070 1.00 67.31 81 GLY A C 1
ATOM 649 O O . GLY A 1 81 ? -17.950 -2.892 1.089 1.00 67.31 81 GLY A O 1
ATOM 650 N N . THR A 1 82 ? -18.778 -2.820 -1.004 1.00 69.31 82 THR A N 1
ATOM 651 C CA . THR A 1 82 ? -19.730 -1.743 -0.728 1.00 69.31 82 THR A CA 1
ATOM 652 C C . THR A 1 82 ? -20.722 -2.238 0.320 1.00 69.31 82 THR A C 1
ATOM 654 O O . THR A 1 82 ? -21.725 -2.866 -0.004 1.00 69.31 82 THR A O 1
ATOM 657 N N . MET A 1 83 ? -20.405 -2.033 1.599 1.00 77.00 83 MET A N 1
ATOM 658 C CA . MET A 1 83 ? -21.258 -2.478 2.682 1.00 77.00 83 MET A CA 1
ATOM 659 C C . MET A 1 83 ? -22.470 -1.567 2.642 1.00 77.00 83 MET A C 1
ATOM 661 O O . MET A 1 83 ? -22.355 -0.353 2.819 1.00 77.00 83 MET A O 1
ATOM 665 N N . THR A 1 84 ? -23.624 -2.143 2.341 1.00 84.31 84 THR A N 1
ATOM 666 C CA . THR A 1 84 ? -24.868 -1.386 2.318 1.00 84.31 84 THR A CA 1
ATOM 667 C C . THR A 1 84 ? -25.155 -0.856 3.721 1.00 84.31 84 THR A C 1
ATOM 669 O O . THR A 1 84 ? -24.803 -1.492 4.719 1.00 84.31 84 THR A O 1
ATOM 672 N N . ASP A 1 85 ? -25.859 0.272 3.833 1.00 89.62 85 ASP A N 1
ATOM 673 C CA . ASP A 1 85 ? -26.245 0.839 5.136 1.00 89.62 85 ASP A CA 1
ATOM 674 C C . ASP A 1 85 ? -26.914 -0.201 6.050 1.00 89.62 85 ASP A C 1
ATOM 676 O O . ASP A 1 85 ? -26.707 -0.219 7.264 1.00 89.62 85 ASP A O 1
ATOM 680 N N . LYS A 1 86 ? -27.669 -1.136 5.456 1.00 90.88 86 LYS A N 1
ATOM 681 C CA . LYS A 1 86 ? -28.307 -2.253 6.164 1.00 90.88 86 LYS A CA 1
ATOM 682 C C . LYS A 1 86 ? -27.286 -3.196 6.801 1.00 90.88 86 LYS A C 1
ATOM 684 O O . LYS A 1 86 ? -27.458 -3.588 7.955 1.00 90.88 86 LYS A O 1
ATOM 689 N N . GLU A 1 87 ? -26.231 -3.553 6.079 1.00 88.12 87 GLU A N 1
ATOM 690 C CA . GLU A 1 87 ? -25.157 -4.417 6.576 1.00 88.12 87 GLU A CA 1
ATOM 691 C C . GLU A 1 87 ? -24.312 -3.706 7.637 1.00 88.12 87 GLU A C 1
ATOM 693 O O . GLU A 1 87 ? -23.952 -4.322 8.645 1.00 88.12 87 GLU A O 1
ATOM 698 N N . ILE A 1 88 ? -24.081 -2.396 7.481 1.00 88.88 88 ILE A N 1
ATOM 699 C CA . ILE A 1 88 ? -23.418 -1.563 8.495 1.00 88.88 88 ILE A CA 1
ATOM 700 C C . ILE A 1 88 ? -24.216 -1.584 9.802 1.00 88.88 88 ILE A C 1
ATOM 702 O O . ILE A 1 88 ? -23.670 -1.901 10.866 1.00 88.88 88 ILE A O 1
ATOM 706 N N . VAL A 1 89 ? -25.520 -1.310 9.728 1.00 93.06 89 VAL A N 1
ATOM 707 C CA . VAL A 1 89 ? -26.409 -1.317 10.898 1.00 93.06 89 VAL A CA 1
ATOM 708 C C . VAL A 1 89 ? -26.456 -2.703 11.544 1.00 93.06 89 VAL A C 1
ATOM 710 O O . VAL A 1 89 ? -26.313 -2.812 12.766 1.00 93.06 89 VAL A O 1
ATOM 713 N N . ALA A 1 90 ? -26.587 -3.769 10.751 1.00 91.94 90 ALA A N 1
ATOM 714 C CA . ALA A 1 90 ? -26.610 -5.139 11.259 1.00 91.94 90 ALA A CA 1
ATOM 715 C C . ALA A 1 90 ? -25.304 -5.512 11.984 1.00 91.94 90 ALA A C 1
ATOM 717 O O . ALA A 1 90 ? -25.333 -6.149 13.044 1.00 91.94 90 ALA A O 1
ATOM 718 N N . ASN A 1 91 ? -24.152 -5.081 11.463 1.00 90.12 91 ASN A N 1
ATOM 719 C CA . ASN A 1 91 ? -22.853 -5.352 12.075 1.00 90.12 91 ASN A CA 1
ATOM 720 C C . ASN A 1 91 ? -22.688 -4.612 13.416 1.00 90.12 91 ASN A C 1
ATOM 722 O O . ASN A 1 91 ? -22.279 -5.211 14.417 1.00 90.12 91 ASN A O 1
ATOM 726 N N . ILE A 1 92 ? -23.105 -3.342 13.482 1.00 92.56 92 ILE A N 1
ATOM 727 C CA . ILE A 1 92 ? -23.108 -2.560 14.730 1.00 92.56 92 ILE A CA 1
ATOM 728 C C . ILE A 1 92 ? -24.021 -3.215 15.773 1.00 92.56 92 ILE A C 1
ATOM 730 O O . ILE A 1 92 ? -23.612 -3.404 16.922 1.00 92.56 92 ILE A O 1
ATOM 734 N N . GLN A 1 93 ? -25.230 -3.626 15.386 1.00 94.06 93 GLN A N 1
ATOM 735 C CA . GLN A 1 93 ? -26.160 -4.309 16.291 1.00 94.06 93 GLN A CA 1
ATOM 736 C C . GLN A 1 93 ? -25.571 -5.620 16.825 1.00 94.06 93 GLN A C 1
ATOM 738 O O . GLN A 1 93 ? -25.590 -5.862 18.036 1.00 94.06 93 GLN A O 1
ATOM 743 N N . LYS A 1 94 ? -24.970 -6.436 15.951 1.00 93.19 94 LYS A N 1
ATOM 744 C CA . LYS A 1 94 ? -24.290 -7.683 16.334 1.00 93.19 94 LYS A CA 1
ATOM 745 C C . LYS A 1 94 ? -23.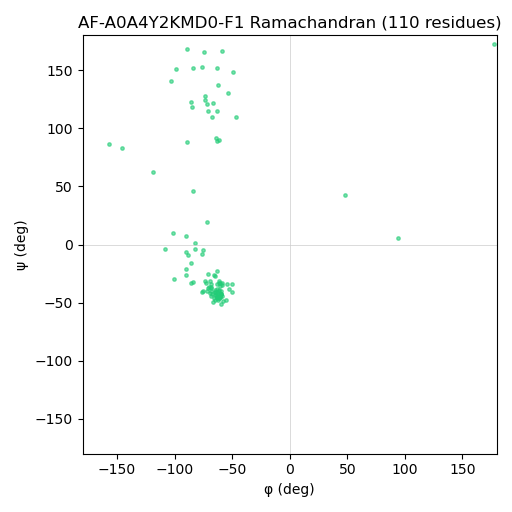147 -7.427 17.320 1.00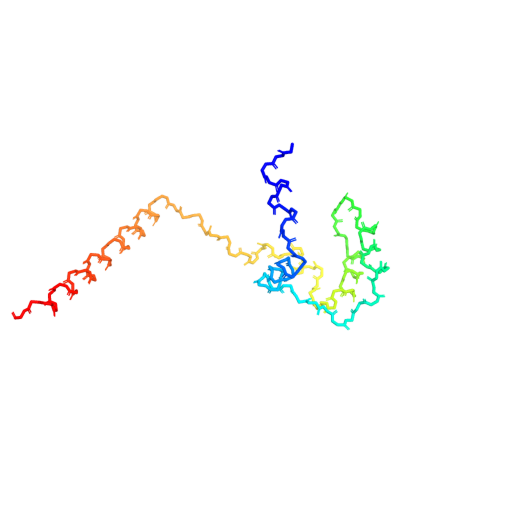 93.19 94 LYS A C 1
ATOM 747 O O . LYS A 1 94 ? -23.009 -8.154 18.311 1.00 93.19 94 LYS A O 1
ATOM 752 N N . PHE A 1 95 ? -22.348 -6.388 17.084 1.00 92.75 95 PHE A N 1
ATOM 753 C CA . PHE A 1 95 ? -21.267 -5.985 17.982 1.00 92.75 95 PHE A CA 1
ATOM 754 C C . PHE A 1 95 ? -21.793 -5.568 19.362 1.00 92.75 95 PHE A C 1
ATOM 756 O O . PHE A 1 95 ? -21.298 -6.055 20.386 1.00 92.75 95 PHE A O 1
ATOM 763 N N . LEU A 1 96 ? -22.830 -4.726 19.402 1.00 92.12 96 LEU A N 1
ATOM 764 C CA . LEU A 1 96 ? -23.456 -4.278 20.647 1.00 92.12 96 LEU A CA 1
ATOM 765 C C . LEU A 1 96 ? -24.053 -5.451 21.429 1.00 92.12 96 LEU A C 1
ATOM 767 O O . LEU A 1 96 ? -23.768 -5.588 22.618 1.00 92.12 96 LEU A O 1
ATOM 771 N N . MET A 1 97 ? -24.781 -6.360 20.773 1.00 92.06 97 MET A N 1
ATOM 772 C CA . MET A 1 97 ? -25.328 -7.558 21.421 1.00 92.06 97 MET A CA 1
ATOM 773 C C . MET A 1 97 ? -24.234 -8.435 22.040 1.00 92.06 97 MET A C 1
ATOM 775 O O . MET A 1 97 ? -24.365 -8.876 23.186 1.00 92.06 97 MET A O 1
ATOM 779 N N . LYS A 1 98 ? -23.125 -8.661 21.322 1.00 91.69 98 LYS A N 1
ATOM 780 C CA . LYS A 1 98 ? -21.980 -9.426 21.843 1.00 91.69 98 LYS A CA 1
ATOM 781 C C . LYS A 1 98 ? -21.360 -8.740 23.060 1.00 91.69 98 LYS A C 1
ATOM 783 O O . LYS A 1 98 ? -21.055 -9.407 24.051 1.00 91.69 98 LYS A O 1
ATOM 788 N N . LYS A 1 99 ? -21.202 -7.414 23.013 1.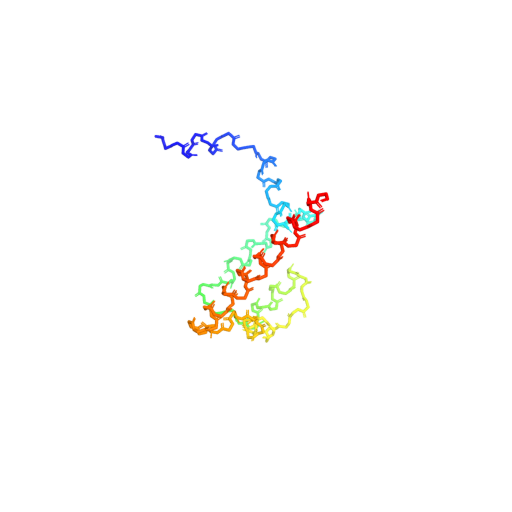00 91.44 99 LYS A N 1
ATOM 789 C CA . LYS A 1 99 ? -20.669 -6.618 24.127 1.00 91.44 99 LYS A CA 1
ATOM 790 C C . LYS A 1 99 ? -21.578 -6.698 25.354 1.00 91.44 99 LYS A C 1
ATOM 792 O O . LYS A 1 99 ? -21.079 -6.971 26.446 1.00 91.44 99 LYS A O 1
ATOM 797 N N . THR A 1 100 ? -22.888 -6.550 25.174 1.00 90.81 100 THR A N 1
ATOM 798 C CA . THR A 1 100 ? -23.880 -6.653 26.253 1.00 90.81 100 THR A CA 1
ATOM 799 C C . THR A 1 100 ? -23.900 -8.054 26.858 1.00 90.81 100 THR A C 1
ATOM 801 O O . THR A 1 100 ? -23.821 -8.192 28.076 1.00 90.81 100 THR A O 1
ATOM 804 N N . LYS A 1 101 ? -23.898 -9.110 26.033 1.00 91.19 101 LYS A N 1
ATOM 805 C CA . LYS A 1 101 ? -23.835 -10.503 26.509 1.00 91.19 101 LYS A CA 1
ATOM 806 C C . LYS A 1 101 ? -22.563 -10.777 27.315 1.00 91.19 101 LYS A C 1
ATOM 808 O O . LYS A 1 101 ? -22.622 -11.391 28.377 1.00 91.19 101 LYS A O 1
ATOM 813 N N . ASN A 1 102 ? -21.422 -10.271 26.851 1.00 89.88 102 ASN A N 1
ATOM 814 C CA . ASN A 1 102 ? -20.158 -10.383 27.576 1.00 89.88 102 ASN A CA 1
ATOM 815 C C . ASN A 1 102 ? -20.176 -9.617 28.904 1.00 89.88 102 ASN A C 1
ATOM 817 O O . ASN A 1 102 ? -19.630 -10.106 29.891 1.00 89.88 102 ASN A O 1
ATOM 821 N N . TRP A 1 103 ? -20.787 -8.432 28.940 1.00 88.88 103 TRP A N 1
ATOM 822 C CA . TRP A 1 103 ? -20.934 -7.648 30.165 1.00 88.88 103 TRP A CA 1
ATOM 823 C C . TRP A 1 103 ? -21.841 -8.354 31.182 1.00 88.88 103 TRP A C 1
ATOM 825 O O . TRP A 1 103 ? -21.436 -8.529 32.329 1.00 88.88 103 TRP A O 1
ATOM 835 N N . MET A 1 104 ? -22.997 -8.869 30.746 1.00 86.31 104 MET A N 1
ATOM 836 C CA . MET A 1 104 ? -23.900 -9.656 31.597 1.00 86.31 104 MET A CA 1
ATOM 837 C C . MET A 1 104 ? -23.195 -10.888 32.171 1.00 86.31 104 MET A C 1
ATOM 839 O O . MET A 1 104 ? -23.193 -11.070 33.382 1.00 86.31 104 MET A O 1
ATOM 843 N N . ASN A 1 105 ? -22.497 -11.668 31.339 1.00 87.25 105 ASN A N 1
ATOM 844 C CA . ASN A 1 105 ? -21.750 -12.848 31.788 1.00 87.25 105 ASN A CA 1
ATOM 845 C C . ASN A 1 105 ? -20.625 -12.525 32.785 1.00 87.25 105 ASN A C 1
ATOM 847 O O . ASN A 1 105 ? -20.284 -13.352 33.628 1.00 87.25 105 ASN A O 1
ATOM 851 N N . LYS A 1 106 ? -20.002 -11.346 32.680 1.00 85.69 106 LYS A N 1
ATOM 852 C CA . LYS A 1 106 ? -18.985 -10.900 33.643 1.00 85.69 106 LYS A CA 1
ATOM 853 C C . LYS A 1 106 ? -19.597 -10.496 34.981 1.00 85.69 106 LYS A C 1
ATOM 855 O O . LYS A 1 106 ? -18.932 -10.654 35.997 1.00 85.69 106 LYS A O 1
ATOM 860 N N . ASN A 1 107 ? -20.823 -9.984 34.979 1.00 79.00 107 ASN A N 1
ATOM 861 C CA . ASN A 1 107 ? -21.516 -9.573 36.197 1.00 79.00 107 ASN A CA 1
ATOM 862 C C . ASN A 1 107 ? -22.226 -10.741 36.888 1.00 79.00 107 ASN A C 1
ATOM 864 O O . ASN A 1 107 ? -22.237 -10.787 38.111 1.00 79.00 107 ASN A O 1
ATOM 868 N N . THR A 1 108 ? -22.729 -11.728 36.141 1.00 75.00 108 THR A N 1
ATOM 869 C CA . THR A 1 108 ? -23.309 -12.949 36.727 1.00 75.00 108 THR A CA 1
ATOM 870 C C . THR A 1 108 ? -22.257 -13.837 37.388 1.00 75.00 108 THR A C 1
ATOM 872 O O . THR A 1 108 ? -22.542 -14.456 38.402 1.00 75.00 108 THR A O 1
ATOM 875 N N . LYS A 1 109 ? -21.014 -13.846 36.886 1.00 67.88 109 LYS A N 1
ATOM 876 C CA . LYS A 1 109 ? -19.874 -14.535 37.525 1.00 67.88 109 LYS A CA 1
ATOM 877 C C . LYS A 1 109 ? -19.298 -13.813 38.755 1.00 67.88 109 LYS A C 1
ATOM 879 O O . LYS A 1 109 ? -18.358 -14.322 39.356 1.00 67.88 109 LYS A O 1
ATOM 884 N N . LYS A 1 110 ? -19.791 -12.613 39.081 1.00 59.91 110 LYS A N 1
ATOM 885 C CA . LYS A 1 110 ? -19.328 -11.784 40.209 1.00 59.91 110 LYS A CA 1
ATOM 886 C C . LYS A 1 110 ? -20.322 -11.718 41.373 1.00 59.91 110 LYS A C 1
ATOM 888 O O . LYS A 1 110 ? -20.008 -11.081 42.373 1.00 59.91 110 LYS A O 1
ATOM 893 N N . LEU A 1 111 ? -21.498 -12.326 41.239 1.00 55.47 111 LEU A N 1
ATOM 894 C CA . LEU A 1 111 ? -22.457 -12.455 42.333 1.00 55.47 111 LEU A CA 1
ATOM 895 C C . LEU A 1 111 ? -22.098 -13.717 43.146 1.00 55.47 111 LEU A C 1
ATOM 897 O O . LEU A 1 111 ? -21.984 -14.775 42.523 1.00 55.47 111 LEU A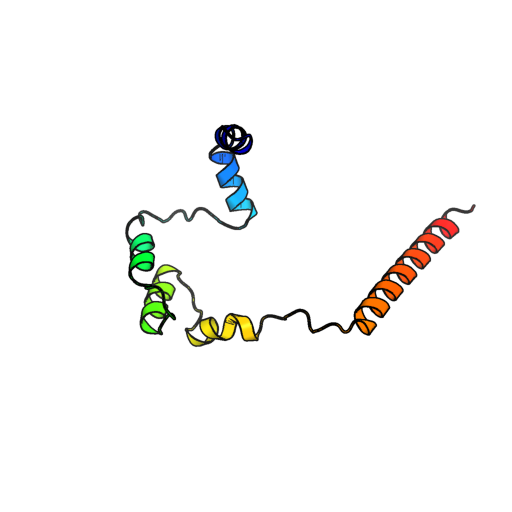 O 1
ATOM 901 N N . PRO A 1 112 ? -21.834 -13.600 44.464 1.00 57.97 112 PRO A N 1
ATOM 902 C CA . PRO A 1 112 ? -21.600 -14.741 45.351 1.00 57.97 112 PRO A CA 1
ATOM 903 C C . PRO A 1 112 ? -22.852 -15.605 45.538 1.00 57.97 112 PRO A C 1
ATOM 905 O O . PRO A 1 112 ? -23.974 -15.059 45.419 1.00 57.97 112 PRO A O 1
#